Protein AF-A0A7C1BIQ4-F1 (afdb_monomer)

Foldseek 3Di:
DDDDVVCPVVVVPDDCVPDVDDDDDPDDDDPDDDWDWDFDPDPHTDIDID

Radius of gyration: 16.58 Å; Cα contacts (8 Å, |Δi|>4): 24; chains: 1; bounding box: 32×31×37 Å

Solvent-accessible surface area (backbone atoms only — not comparable to full-atom values): 3625 Å² total; per-residue (Å²): 138,94,82,62,79,89,50,48,70,60,55,72,70,60,57,63,90,82,38,94,62,78,78,91,71,88,74,76,83,65,96,61,93,77,76,49,78,43,83,41,81,62,103,57,80,46,72,48,80,81

Structure (mmCIF, N/CA/C/O backbone):
data_AF-A0A7C1BIQ4-F1
#
_entry.id   AF-A0A7C1BIQ4-F1
#
loop_
_atom_site.group_PDB
_atom_site.id
_atom_site.type_symbol
_atom_site.label_atom_id
_atom_site.label_alt_id
_atom_site.label_comp_id
_atom_site.label_asym_id
_atom_site.label_entity_id
_atom_site.label_seq_id
_atom_site.pdbx_PDB_ins_code
_atom_site.Cartn_x
_atom_site.Cartn_y
_atom_site.Cartn_z
_atom_site.occupancy
_atom_site.B_iso_or_equiv
_atom_site.auth_seq_id
_atom_site.auth_comp_id
_atom_site.auth_asym_id
_atom_site.auth_atom_id
_atom_site.pdbx_PDB_model_num
ATOM 1 N N . MET A 1 1 ? -1.997 23.551 -9.436 1.00 45.06 1 MET A N 1
ATOM 2 C CA . MET A 1 1 ? -2.266 22.096 -9.417 1.00 45.06 1 MET A CA 1
ATOM 3 C C . MET A 1 1 ? -2.937 21.711 -10.734 1.00 45.06 1 MET A C 1
ATOM 5 O O . MET A 1 1 ? -4.126 21.936 -10.885 1.00 45.06 1 MET A O 1
ATOM 9 N N . LYS A 1 2 ? -2.177 21.249 -11.737 1.00 49.44 2 LYS A N 1
ATOM 10 C CA . LYS A 1 2 ? -2.729 20.800 -13.030 1.00 49.44 2 LYS A CA 1
ATOM 11 C C . LYS A 1 2 ? -2.843 19.277 -13.013 1.00 49.44 2 LYS A C 1
ATOM 13 O O . LYS A 1 2 ? -1.854 18.602 -13.264 1.00 49.44 2 LYS A O 1
ATOM 18 N N . LYS A 1 3 ? -4.015 18.733 -12.710 1.00 53.66 3 LYS A N 1
ATOM 19 C CA . LYS A 1 3 ? -4.317 17.306 -12.877 1.00 53.66 3 LYS A CA 1
ATOM 20 C C . LYS A 1 3 ? -5.789 17.214 -13.230 1.00 53.66 3 LYS A C 1
ATOM 22 O O . LYS A 1 3 ? -6.583 17.695 -12.451 1.00 53.66 3 LYS A O 1
ATOM 27 N N . ASP A 1 4 ? -6.090 16.730 -14.433 1.00 58.75 4 ASP A N 1
ATOM 28 C CA . ASP A 1 4 ? -7.247 15.867 -14.740 1.00 58.75 4 ASP A CA 1
ATOM 29 C C . ASP A 1 4 ? -7.406 15.679 -16.260 1.00 58.75 4 ASP A C 1
ATOM 31 O O . ASP A 1 4 ? -7.688 14.568 -16.696 1.00 58.75 4 ASP A O 1
ATOM 35 N N . LYS A 1 5 ? -7.097 16.686 -17.096 1.00 59.88 5 LYS A N 1
ATOM 36 C CA . LYS A 1 5 ? -7.186 16.543 -18.570 1.00 59.88 5 LYS A CA 1
ATOM 37 C C . LYS A 1 5 ? -6.201 15.524 -19.162 1.00 59.88 5 LYS A C 1
ATOM 39 O O . LYS A 1 5 ? -6.571 14.766 -20.045 1.00 59.88 5 LYS A O 1
ATOM 44 N N . THR A 1 6 ? -4.969 15.451 -18.656 1.00 67.06 6 THR A N 1
ATOM 45 C CA . THR A 1 6 ? -3.914 14.570 -19.199 1.00 67.06 6 THR A CA 1
ATOM 46 C C . THR A 1 6 ? -4.101 13.080 -18.901 1.00 67.06 6 THR A C 1
ATOM 48 O O . THR A 1 6 ? -3.418 12.257 -19.496 1.00 67.06 6 THR A O 1
ATOM 51 N N . LEU A 1 7 ? -5.007 12.705 -17.990 1.00 71.75 7 LEU A N 1
ATOM 52 C CA . LEU A 1 7 ? -5.236 11.302 -17.612 1.00 71.75 7 LEU A CA 1
ATOM 53 C C . LEU A 1 7 ? -6.576 10.750 -18.111 1.00 71.75 7 LEU A C 1
ATOM 55 O O . LEU A 1 7 ? -6.834 9.560 -17.944 1.00 71.75 7 LEU A O 1
ATOM 59 N N . GLN A 1 8 ? -7.429 11.580 -18.720 1.00 74.69 8 GLN A N 1
ATOM 60 C CA . GLN A 1 8 ? -8.722 11.141 -19.255 1.00 74.69 8 GLN A CA 1
ATOM 61 C C . GLN A 1 8 ? -8.553 10.112 -20.375 1.00 74.69 8 GLN A C 1
ATOM 63 O O . GLN A 1 8 ? -9.179 9.056 -20.325 1.00 74.69 8 GLN A O 1
ATOM 68 N N . GLU A 1 9 ? -7.649 10.366 -21.323 1.00 75.88 9 GLU A N 1
ATOM 69 C CA . GLU A 1 9 ? -7.355 9.439 -22.424 1.00 75.88 9 GLU A CA 1
ATOM 70 C C . GLU A 1 9 ? -6.795 8.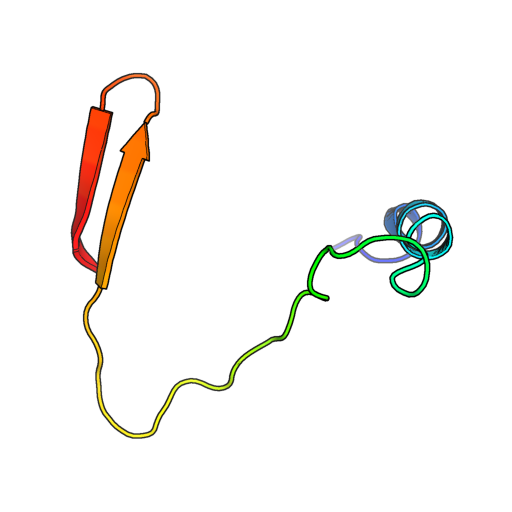104 -21.916 1.00 75.88 9 GLU A C 1
ATOM 72 O O . GLU A 1 9 ? -7.146 7.042 -22.423 1.00 75.88 9 GLU A O 1
ATOM 77 N N . TYR A 1 10 ? -5.954 8.139 -20.878 1.00 74.50 10 TYR A N 1
ATOM 78 C CA . TYR A 1 10 ? -5.420 6.930 -20.252 1.00 74.50 10 TYR A CA 1
ATOM 79 C C . TYR A 1 10 ? -6.509 6.135 -19.518 1.00 74.50 10 TYR A C 1
ATOM 81 O O . TYR A 1 10 ? -6.581 4.917 -19.655 1.00 74.50 10 TYR A O 1
ATOM 89 N N . ARG A 1 11 ? -7.395 6.813 -18.777 1.00 75.19 11 ARG A N 1
ATOM 90 C CA . ARG A 1 11 ? -8.525 6.178 -18.078 1.00 75.19 11 ARG A CA 1
ATOM 91 C C . ARG A 1 11 ? -9.522 5.545 -19.054 1.00 75.19 11 ARG A C 1
ATOM 93 O O . ARG A 1 11 ? -9.993 4.452 -18.773 1.00 75.19 11 ARG A O 1
ATOM 100 N N . ALA A 1 12 ? -9.787 6.178 -20.199 1.00 76.75 12 ALA A N 1
ATOM 101 C CA . ALA A 1 12 ? -10.676 5.646 -21.237 1.00 76.75 12 ALA A CA 1
ATOM 102 C C . ALA A 1 12 ? -10.147 4.355 -21.890 1.00 76.75 12 ALA A C 1
ATOM 104 O O . ALA A 1 12 ? -10.931 3.533 -22.351 1.00 76.75 12 ALA A O 1
ATOM 105 N N . LYS A 1 13 ? -8.823 4.150 -21.895 1.00 75.38 13 LYS A N 1
ATOM 106 C CA . LYS A 1 13 ? -8.195 2.904 -22.359 1.00 75.38 13 LYS A CA 1
ATOM 107 C C . LYS A 1 13 ? -8.322 1.746 -21.357 1.00 75.38 13 LYS A C 1
ATOM 109 O O . LYS A 1 13 ? -8.024 0.615 -21.731 1.00 75.38 13 LYS A O 1
ATOM 114 N N . ARG A 1 14 ? -8.724 1.992 -20.100 1.00 74.81 14 ARG A N 1
ATOM 115 C CA . ARG A 1 14 ? -8.875 0.937 -19.083 1.00 74.81 14 ARG A CA 1
ATOM 116 C C . ARG A 1 14 ? -10.293 0.381 -19.111 1.00 74.81 14 ARG A C 1
ATOM 118 O O . ARG A 1 14 ? -11.217 0.974 -18.561 1.00 74.81 14 ARG A O 1
ATOM 125 N N . ASP A 1 15 ? -10.434 -0.778 -19.735 1.00 72.19 15 ASP A N 1
ATOM 126 C CA . ASP A 1 15 ? -11.671 -1.548 -19.748 1.00 72.19 15 ASP A CA 1
ATOM 127 C C . ASP A 1 15 ? -11.575 -2.695 -18.732 1.00 72.19 15 ASP A C 1
ATOM 129 O O . ASP A 1 15 ? -10.996 -3.744 -19.001 1.00 72.19 15 ASP A O 1
ATOM 133 N N . PHE A 1 16 ? -12.112 -2.465 -17.535 1.00 69.75 16 PHE A N 1
ATOM 134 C CA . PHE A 1 16 ? -12.065 -3.406 -16.409 1.00 69.75 16 PHE A CA 1
ATOM 135 C C . PHE A 1 16 ? -13.030 -4.596 -16.555 1.00 69.75 16 PHE A C 1
ATOM 137 O O . PHE A 1 16 ? -13.047 -5.462 -15.692 1.00 69.75 16 PHE A O 1
ATOM 144 N N . GLU A 1 17 ? -13.845 -4.634 -17.613 1.00 71.94 17 GLU A N 1
ATOM 145 C CA . GLU A 1 17 ? -14.644 -5.820 -17.962 1.00 71.94 17 GLU A CA 1
ATOM 146 C C . GLU A 1 17 ? -13.792 -6.834 -18.742 1.00 71.94 17 GLU A C 1
ATOM 148 O O . GLU A 1 17 ? -14.054 -8.034 -18.723 1.00 71.94 17 GLU A O 1
ATOM 153 N N . LYS A 1 18 ? -12.744 -6.355 -19.429 1.00 72.62 18 LYS A N 1
ATOM 154 C CA . LYS A 1 18 ? -11.821 -7.184 -20.219 1.00 72.62 18 LYS A CA 1
ATOM 155 C C . LYS A 1 18 ? -10.586 -7.621 -19.440 1.00 72.62 18 LYS A C 1
ATOM 157 O O . LYS A 1 18 ? -9.938 -8.584 -19.842 1.00 72.62 18 LYS A O 1
ATOM 162 N N . THR A 1 19 ? -10.231 -6.917 -18.365 1.00 67.25 19 THR A N 1
ATOM 163 C CA . THR A 1 19 ? -9.079 -7.260 -17.524 1.00 67.25 19 THR A CA 1
ATOM 164 C C . THR A 1 19 ? -9.550 -7.689 -16.140 1.00 67.25 19 THR A C 1
ATOM 166 O O . THR A 1 19 ? -10.418 -7.062 -15.547 1.00 67.25 19 THR A O 1
ATOM 169 N N . ALA A 1 20 ? -8.934 -8.734 -15.585 1.00 68.94 20 ALA A N 1
ATOM 170 C CA . ALA A 1 20 ? -9.154 -9.130 -14.192 1.00 68.94 20 ALA A CA 1
ATOM 171 C C . ALA A 1 20 ? -8.502 -8.154 -13.186 1.00 68.94 20 ALA A C 1
ATOM 173 O O . ALA A 1 20 ? -8.409 -8.462 -11.998 1.00 68.94 20 ALA A O 1
ATOM 174 N N . GLU A 1 21 ? -7.995 -7.002 -13.644 1.00 68.88 21 GLU A N 1
ATOM 175 C CA . GLU A 1 21 ? -7.367 -6.038 -12.752 1.00 68.88 21 GLU A CA 1
ATOM 176 C C . GLU A 1 21 ? -8.434 -5.350 -11.888 1.00 68.88 21 GLU A C 1
ATOM 178 O O . GLU A 1 21 ? -9.420 -4.817 -12.408 1.00 68.88 21 GLU A O 1
ATOM 183 N N . PRO A 1 22 ? -8.238 -5.283 -10.565 1.00 70.56 22 PRO A N 1
ATOM 184 C CA . PRO A 1 22 ? -9.155 -4.570 -9.697 1.00 70.56 22 PRO A CA 1
ATOM 185 C C . PRO A 1 22 ? -9.111 -3.064 -9.981 1.00 70.56 22 PRO A C 1
ATOM 187 O O . PRO A 1 22 ? -8.049 -2.458 -10.155 1.00 70.56 22 PRO A O 1
ATOM 190 N N . LYS A 1 23 ? -10.286 -2.426 -9.971 1.00 72.50 23 LYS A N 1
ATOM 191 C CA . LYS A 1 23 ? -10.375 -0.960 -9.966 1.00 72.50 23 LYS A CA 1
ATOM 192 C C . LYS A 1 23 ? -9.728 -0.421 -8.690 1.00 72.50 23 LYS A C 1
ATOM 194 O O . LYS A 1 23 ? -9.923 -0.971 -7.609 1.00 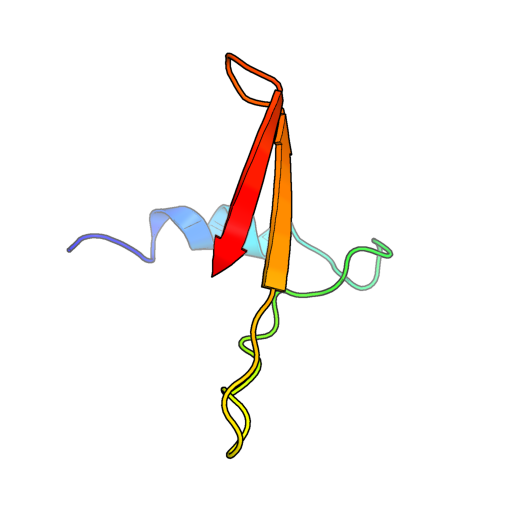72.50 23 LYS A O 1
ATOM 199 N N . ALA A 1 24 ? -9.010 0.696 -8.807 1.00 68.12 24 ALA A N 1
ATOM 200 C CA . ALA A 1 24 ? -8.493 1.406 -7.644 1.00 68.12 24 ALA A CA 1
ATOM 201 C C . ALA A 1 24 ? -9.669 1.894 -6.780 1.00 68.12 24 ALA A C 1
ATOM 203 O O . ALA A 1 24 ? -10.371 2.837 -7.149 1.00 68.12 24 ALA A O 1
ATOM 204 N N . ALA A 1 25 ? -9.898 1.234 -5.648 1.00 73.06 25 ALA A N 1
ATOM 205 C CA . ALA A 1 25 ? -10.889 1.643 -4.667 1.00 73.06 25 ALA A CA 1
ATOM 206 C C . ALA A 1 25 ? -10.206 2.472 -3.578 1.00 73.06 25 ALA A C 1
ATOM 208 O O . ALA A 1 25 ? -9.261 2.018 -2.934 1.00 73.06 25 ALA A O 1
ATOM 209 N N . LEU A 1 26 ? -10.702 3.688 -3.347 1.00 68.81 26 LEU A N 1
ATOM 210 C CA . LEU A 1 26 ? -10.378 4.436 -2.137 1.00 68.81 26 LEU A CA 1
ATOM 211 C C . LEU A 1 26 ? -11.141 3.790 -0.980 1.00 68.81 26 LEU A C 1
ATOM 213 O O . LEU A 1 26 ? -12.311 4.090 -0.742 1.00 68.81 26 LEU A O 1
ATOM 217 N N . ILE A 1 27 ? -10.490 2.856 -0.293 1.00 72.62 27 ILE A N 1
ATOM 218 C CA . ILE A 1 27 ? -11.039 2.256 0.920 1.00 72.62 27 ILE A CA 1
ATOM 219 C C . ILE A 1 27 ? -10.958 3.314 2.024 1.00 72.62 27 ILE A C 1
ATOM 221 O O . ILE A 1 27 ? -9.895 3.882 2.275 1.00 72.62 27 ILE A O 1
ATOM 225 N N . LYS A 1 28 ? -12.093 3.613 2.665 1.00 71.75 28 LYS A N 1
ATOM 226 C CA . LYS A 1 28 ? -12.116 4.503 3.833 1.00 71.75 28 LYS A CA 1
ATOM 227 C C . LYS A 1 28 ? -11.307 3.856 4.958 1.00 71.75 28 LYS A C 1
ATOM 229 O O . LYS A 1 28 ? -11.450 2.658 5.196 1.00 71.75 28 LYS A O 1
ATOM 234 N N . SER A 1 29 ? -10.490 4.640 5.660 1.00 75.19 29 SER A N 1
ATOM 235 C CA . SER A 1 29 ? -9.802 4.164 6.861 1.00 75.19 29 SER A CA 1
ATOM 236 C C . SER A 1 29 ? -10.832 3.663 7.877 1.00 75.19 29 SER A C 1
ATOM 238 O O . SER A 1 29 ? -11.828 4.342 8.140 1.00 75.19 2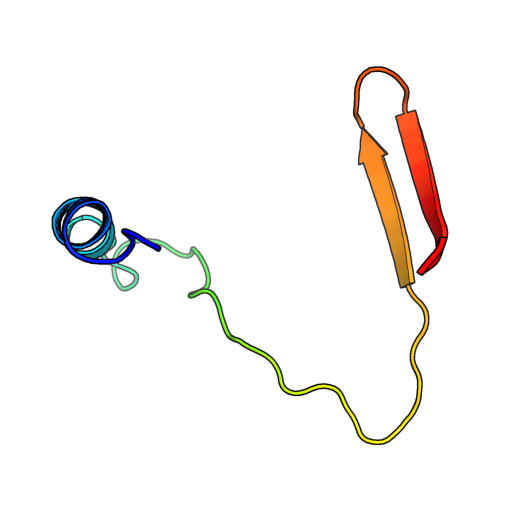9 SER A O 1
ATOM 240 N N . GLY A 1 30 ? -10.616 2.464 8.421 1.00 78.88 30 GLY A N 1
ATOM 241 C CA . GLY A 1 30 ? -11.472 1.907 9.467 1.00 78.88 30 GLY A CA 1
ATOM 242 C C . GLY A 1 30 ? -11.425 2.741 10.753 1.00 78.88 30 GLY A C 1
ATOM 243 O O . GLY A 1 30 ? -10.513 3.535 10.958 1.00 78.88 30 GLY A O 1
ATOM 244 N N . ALA A 1 31 ? -12.403 2.544 11.643 1.00 81.81 31 ALA A N 1
ATOM 245 C CA . ALA A 1 31 ? -12.477 3.272 12.917 1.00 81.81 31 ALA A CA 1
ATOM 246 C C . ALA A 1 31 ? -11.364 2.895 13.916 1.00 81.81 31 ALA A C 1
ATOM 248 O O . ALA A 1 31 ? -11.130 3.619 14.879 1.00 81.81 31 ALA A O 1
ATOM 249 N N . LYS A 1 32 ? -10.699 1.752 13.714 1.00 88.69 32 LYS A N 1
ATOM 250 C CA . LYS A 1 32 ? -9.609 1.270 14.568 1.00 88.69 32 LYS A CA 1
ATOM 251 C C . LYS A 1 32 ? -8.263 1.514 13.880 1.00 88.69 32 LYS A C 1
ATOM 253 O O . LYS A 1 32 ? -8.189 1.315 12.666 1.00 88.69 32 LYS A O 1
ATOM 258 N N . PRO A 1 33 ? -7.211 1.888 14.630 1.00 88.00 33 PRO A N 1
ATOM 259 C CA . PRO A 1 33 ? -5.867 1.950 14.080 1.00 88.00 33 PRO A CA 1
ATOM 260 C C . PRO A 1 33 ? -5.441 0.557 13.614 1.00 88.00 33 PRO A C 1
ATOM 262 O O . PRO A 1 33 ? -5.712 -0.447 14.277 1.00 88.00 33 PRO A O 1
ATOM 265 N N . ILE A 1 34 ? -4.786 0.514 12.462 1.00 89.56 34 ILE A N 1
ATOM 266 C CA . ILE A 1 34 ? -4.159 -0.682 11.909 1.00 89.56 34 ILE A CA 1
ATOM 267 C C . ILE A 1 34 ? -2.684 -0.377 11.703 1.00 89.56 34 ILE A C 1
ATOM 269 O O . ILE A 1 34 ? -2.330 0.779 11.482 1.00 89.56 34 ILE A O 1
ATOM 273 N N . PHE A 1 35 ? -1.855 -1.410 11.764 1.00 91.62 35 PHE A N 1
ATOM 274 C CA . PHE A 1 35 ? -0.471 -1.333 11.324 1.00 91.62 35 PHE A CA 1
ATOM 275 C C . PHE A 1 35 ? -0.275 -2.293 10.155 1.00 91.62 35 PHE A C 1
ATOM 277 O O . PHE A 1 35 ? -0.980 -3.302 10.035 1.00 91.62 35 PHE A O 1
ATOM 284 N N . VAL A 1 36 ? 0.674 -1.980 9.286 1.00 92.00 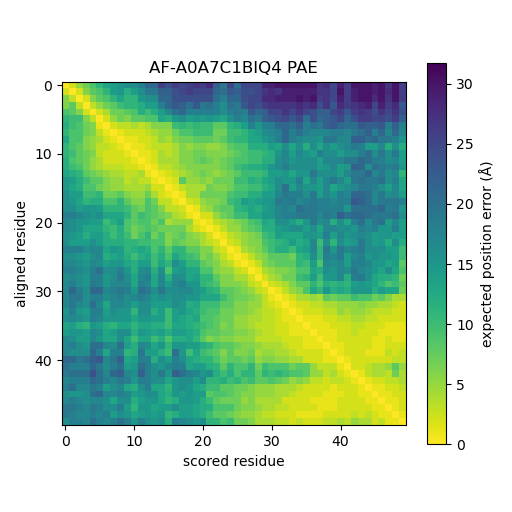36 VAL A N 1
ATOM 285 C CA . VAL A 1 36 ? 1.059 -2.806 8.147 1.00 92.00 36 VAL A CA 1
ATOM 286 C C . VAL A 1 36 ? 2.575 -2.916 8.075 1.00 92.00 36 VAL A C 1
ATOM 288 O O . VAL A 1 36 ? 3.310 -1.998 8.431 1.00 92.00 36 VAL A O 1
ATOM 291 N N . ILE A 1 37 ? 3.041 -4.055 7.574 1.00 94.25 37 ILE A N 1
ATOM 292 C CA . ILE A 1 37 ? 4.435 -4.249 7.184 1.00 94.25 37 ILE A CA 1
ATOM 293 C C . ILE A 1 37 ? 4.435 -4.406 5.670 1.00 94.25 37 ILE A C 1
ATOM 295 O O . ILE A 1 37 ? 3.805 -5.321 5.141 1.00 94.25 37 ILE A O 1
ATOM 299 N N . GLN A 1 38 ? 5.097 -3.495 4.969 1.00 94.56 38 GLN A N 1
ATOM 300 C CA . GLN A 1 38 ? 5.145 -3.478 3.512 1.00 94.56 38 GLN A CA 1
ATOM 301 C C . GLN A 1 38 ? 6.537 -3.889 3.048 1.00 94.56 38 GLN A C 1
ATOM 303 O O . GLN A 1 38 ? 7.521 -3.250 3.404 1.00 94.56 38 GLN A O 1
ATOM 308 N N . GLN A 1 39 ? 6.619 -4.957 2.257 1.00 96.00 39 GLN A N 1
ATOM 309 C C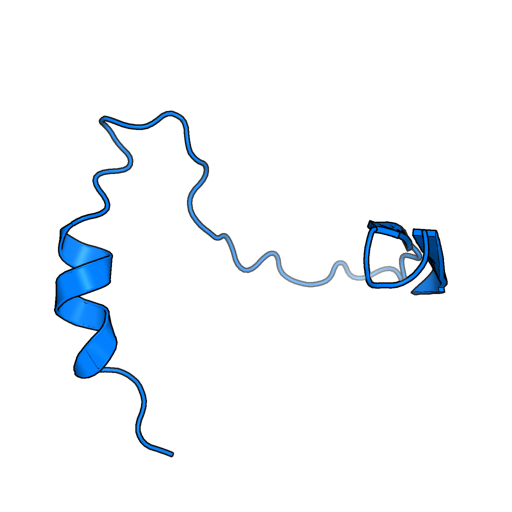A . GLN A 1 39 ? 7.862 -5.340 1.596 1.00 96.00 39 GLN A CA 1
ATOM 310 C C . GLN A 1 39 ? 8.116 -4.394 0.423 1.00 96.00 39 GLN A C 1
ATOM 312 O O . GLN A 1 39 ? 7.260 -4.249 -0.451 1.00 96.00 39 GLN A O 1
ATOM 317 N N . HIS A 1 40 ? 9.283 -3.762 0.408 1.00 96.75 40 HIS A N 1
ATOM 318 C CA . HIS A 1 40 ? 9.681 -2.814 -0.616 1.00 96.75 40 HIS A CA 1
ATOM 319 C C . HIS A 1 40 ? 11.024 -3.228 -1.2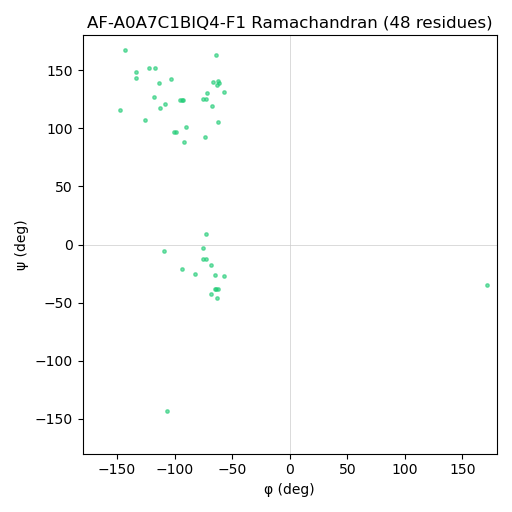13 1.00 96.75 40 HIS A C 1
ATOM 321 O O . HIS A 1 40 ? 12.085 -3.091 -0.601 1.00 96.75 40 HIS A O 1
ATOM 327 N N . ASP A 1 41 ? 10.957 -3.733 -2.440 1.00 92.38 41 ASP A N 1
ATOM 328 C CA . ASP A 1 41 ? 12.130 -4.055 -3.240 1.00 92.38 41 ASP A CA 1
ATOM 329 C C . ASP A 1 41 ? 12.509 -2.842 -4.099 1.00 92.38 41 ASP A C 1
ATOM 331 O O . ASP A 1 41 ? 11.982 -2.637 -5.193 1.00 92.38 41 ASP A O 1
ATOM 335 N N . ALA A 1 42 ? 13.338 -1.962 -3.534 1.00 89.94 42 ALA A N 1
ATOM 336 C CA . ALA A 1 42 ? 13.836 -0.756 -4.195 1.00 89.94 42 ALA A CA 1
ATOM 337 C C . ALA A 1 42 ? 15.316 -0.936 -4.576 1.00 89.94 42 ALA A C 1
ATOM 339 O O . ALA A 1 42 ? 15.754 -2.028 -4.915 1.00 89.94 42 ALA A O 1
ATOM 340 N N . GLY A 1 43 ? 16.133 0.120 -4.469 1.00 93.56 43 GLY A N 1
ATOM 341 C CA . GLY A 1 43 ? 17.592 -0.032 -4.577 1.00 93.56 43 GLY A CA 1
ATOM 342 C C . GLY A 1 43 ? 18.167 -1.025 -3.554 1.00 93.56 43 GLY A C 1
ATOM 343 O O . GLY A 1 43 ? 19.172 -1.671 -3.826 1.00 93.56 43 GLY A O 1
ATOM 344 N N . HIS A 1 44 ? 17.496 -1.179 -2.409 1.00 93.50 44 HIS A N 1
ATOM 345 C CA . HIS A 1 44 ? 17.720 -2.257 -1.453 1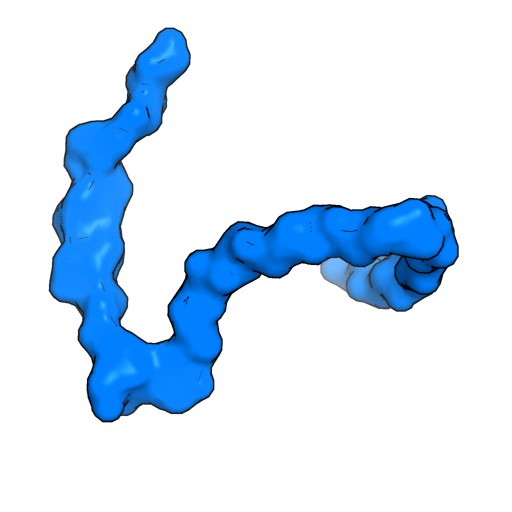.00 93.50 44 HIS A CA 1
ATOM 346 C C . HIS A 1 44 ? 16.375 -2.849 -1.031 1.00 93.50 44 HIS A C 1
ATOM 348 O O . HIS A 1 44 ? 15.407 -2.108 -0.831 1.00 93.50 44 HIS A O 1
ATOM 354 N N . MET A 1 45 ? 16.340 -4.165 -0.834 1.00 95.06 45 MET A N 1
ATOM 35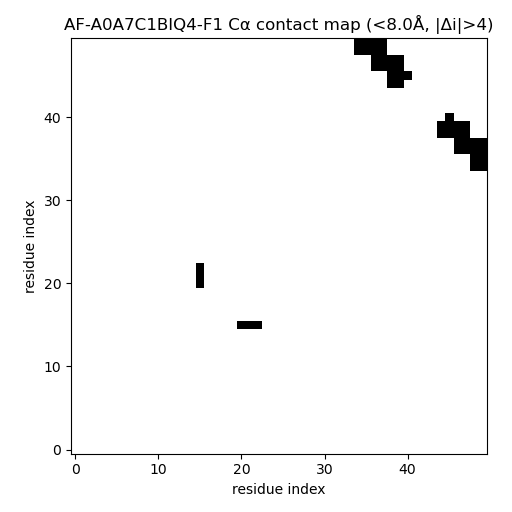5 C CA . MET A 1 45 ? 15.194 -4.860 -0.253 1.00 95.06 45 MET A CA 1
ATOM 356 C C . MET A 1 45 ? 15.034 -4.454 1.218 1.00 95.06 45 MET A C 1
ATOM 358 O O . MET A 1 45 ? 15.932 -4.687 2.030 1.00 95.06 45 MET A O 1
ATOM 362 N N . HIS A 1 46 ? 13.897 -3.856 1.570 1.00 95.69 46 HIS A N 1
ATOM 363 C CA . HIS A 1 46 ? 13.576 -3.457 2.941 1.00 95.69 46 HIS A CA 1
ATOM 364 C C . HIS A 1 46 ? 12.092 -3.649 3.263 1.00 95.69 46 HIS A C 1
ATOM 366 O O . HIS A 1 46 ? 11.267 -3.892 2.384 1.00 95.69 46 HIS A O 1
ATOM 372 N N . PHE A 1 47 ? 11.760 -3.556 4.551 1.00 96.00 47 PHE A N 1
ATOM 373 C CA . PHE A 1 47 ? 10.387 -3.603 5.037 1.00 96.00 47 PHE A CA 1
ATOM 374 C C . PHE A 1 47 ? 10.038 -2.282 5.719 1.00 96.00 47 PHE A C 1
ATOM 376 O O . PHE A 1 47 ? 10.737 -1.849 6.635 1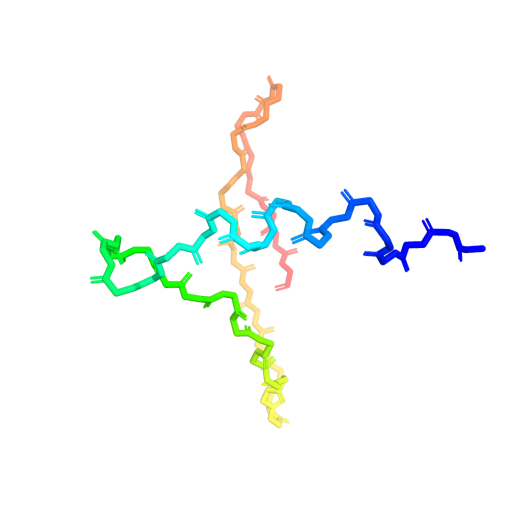.00 96.00 47 PHE A O 1
ATOM 383 N N . ASP A 1 48 ? 8.944 -1.664 5.286 1.00 93.56 48 ASP A N 1
ATOM 384 C CA . ASP A 1 48 ? 8.389 -0.458 5.890 1.00 93.56 48 ASP A CA 1
ATOM 385 C C . ASP A 1 48 ? 7.319 -0.832 6.921 1.00 93.56 48 ASP A C 1
ATOM 387 O O . ASP A 1 48 ? 6.336 -1.497 6.585 1.00 93.56 48 ASP A O 1
ATOM 391 N N . PHE A 1 49 ? 7.471 -0.364 8.160 1.00 93.50 49 PHE A N 1
ATOM 392 C CA . PHE A 1 49 ? 6.424 -0.430 9.182 1.00 93.50 49 PHE A CA 1
ATOM 393 C C . PHE A 1 49 ? 5.608 0.865 9.151 1.00 93.50 49 PHE A C 1
ATOM 395 O O . PHE A 1 49 ? 6.183 1.954 9.242 1.00 93.50 49 PHE A O 1
ATOM 402 N N . ARG A 1 50 ? 4.288 0.758 8.990 1.00 89.56 50 ARG A N 1
ATOM 403 C CA . ARG A 1 50 ? 3.369 1.902 8.894 1.00 89.56 50 ARG A CA 1
ATOM 404 C C . ARG A 1 50 ? 2.129 1.697 9.746 1.00 89.56 50 ARG A C 1
ATOM 406 O O . ARG A 1 50 ? 1.677 0.535 9.848 1.00 89.56 50 ARG A O 1
#

Sequence (50 aa):
MKKDKTLQEYRAKRDFEKTAEPKAALIKSGAKPIFVIQQHDAGHMHFDFR

pLDDT: mean 78.44, std 13.07, range [45.06, 96.75]

Mean predicted aligned error: 11.45 Å

Secondary structure (DSSP, 8-state):
---SHHHHHHHHT--TTTS-PPP---PPPPSS----EEEEESSSEEEEE-